Protein AF-A0A920JHX8-F1 (afdb_monomer_lite)

Foldseek 3Di:
DDDPPFDVPFDPSDDDQDLQDFVSLVVCVVVVPDDDHFWDAPDPPPPDDSNPGRNNDWGATPDPPDRGRPIPVVVVVVVQVVCVVVVNDHDDDTDPDDDDPPDDPDPDDPDDDD

Secondary structure (DSSP, 8-state):
---TT--TTSTTS-----TT-HHHHHHHHHTT------EEES-TT----TTTS---S-EEE--SSTTTT-BHHHHHHHHHHHHHHTTS----------------SS--------

Structure (mmCIF, N/CA/C/O backbone):
data_AF-A0A920JHX8-F1
#
_entry.id   AF-A0A920JHX8-F1
#
loop_
_atom_site.group_PDB
_atom_site.id
_atom_site.type_symbol
_atom_site.label_atom_id
_atom_site.label_alt_id
_atom_site.label_comp_id
_atom_site.label_asym_id
_atom_site.label_entity_id
_atom_site.label_seq_id
_atom_site.pdbx_PDB_ins_code
_atom_site.Cartn_x
_atom_site.Cartn_y
_atom_site.Cartn_z
_atom_site.occupancy
_atom_site.B_iso_or_equiv
_atom_site.auth_seq_id
_atom_site.auth_comp_id
_atom_site.auth_asym_id
_atom_site.auth_atom_id
_atom_site.pdbx_PDB_model_num
ATOM 1 N N . MET A 1 1 ? 12.103 1.808 19.757 1.00 50.44 1 MET A N 1
ATOM 2 C CA . MET A 1 1 ? 12.114 2.153 18.321 1.00 50.44 1 MET A CA 1
ATOM 3 C C . MET A 1 1 ? 10.932 3.081 18.107 1.00 50.44 1 MET A C 1
ATOM 5 O O . MET A 1 1 ? 9.806 2.612 18.022 1.00 50.44 1 MET A O 1
ATOM 9 N N . ASP A 1 2 ? 11.159 4.393 18.158 1.00 53.28 2 ASP A N 1
ATOM 10 C CA . ASP A 1 2 ? 10.071 5.378 18.169 1.00 53.28 2 ASP A CA 1
ATOM 11 C C . ASP A 1 2 ? 9.595 5.643 16.737 1.00 53.28 2 ASP A C 1
ATOM 13 O O . ASP A 1 2 ? 10.131 6.497 16.027 1.00 53.28 2 ASP A O 1
ATOM 17 N N . CYS A 1 3 ? 8.603 4.876 16.282 1.00 61.62 3 CYS A N 1
ATOM 18 C CA . CYS A 1 3 ? 8.016 5.045 14.957 1.00 61.62 3 CYS A CA 1
ATOM 19 C C . CYS A 1 3 ? 6.930 6.129 14.992 1.00 61.62 3 CYS A C 1
ATOM 21 O O . CYS A 1 3 ? 5.753 5.854 15.205 1.00 61.62 3 CYS A O 1
ATOM 23 N N . LYS A 1 4 ? 7.319 7.386 14.752 1.00 71.81 4 LYS A N 1
ATOM 24 C CA . LYS A 1 4 ? 6.386 8.529 14.665 1.00 71.81 4 LYS A CA 1
ATOM 25 C C . LYS A 1 4 ? 5.521 8.540 13.385 1.00 71.81 4 LYS A C 1
ATOM 27 O O . LYS A 1 4 ? 4.869 9.545 13.113 1.00 71.81 4 LYS A O 1
ATOM 32 N N . LEU A 1 5 ? 5.533 7.472 12.575 1.00 73.00 5 LEU A N 1
ATOM 33 C CA . LEU A 1 5 ? 4.710 7.368 11.359 1.00 73.00 5 LEU A CA 1
ATOM 34 C C . LEU A 1 5 ? 3.277 6.918 11.641 1.00 73.00 5 LEU A C 1
ATOM 36 O O . LEU A 1 5 ? 2.366 7.331 10.926 1.00 73.00 5 LEU A O 1
ATOM 40 N N . CYS A 1 6 ? 3.071 6.112 12.682 1.00 79.56 6 CYS A N 1
ATOM 41 C CA . CYS A 1 6 ? 1.745 5.651 13.066 1.00 79.56 6 CYS A CA 1
ATOM 42 C C . CYS A 1 6 ? 1.062 6.683 13.962 1.00 79.56 6 CYS A C 1
ATOM 44 O O . CYS A 1 6 ? 1.530 6.997 15.057 1.00 79.56 6 CYS A O 1
ATOM 46 N N . LEU A 1 7 ? -0.082 7.189 13.509 1.00 81.94 7 LEU A N 1
ATOM 47 C CA . LEU A 1 7 ? -0.995 7.945 14.355 1.00 81.94 7 LEU A CA 1
ATOM 48 C C . LEU A 1 7 ? -1.903 6.949 15.077 1.00 81.94 7 LEU A C 1
ATOM 50 O O . LEU A 1 7 ? -2.775 6.358 14.453 1.00 81.94 7 LEU A O 1
ATOM 54 N N . MET A 1 8 ? -1.736 6.796 16.390 1.00 86.06 8 MET A N 1
ATOM 55 C CA . MET A 1 8 ? -2.567 5.876 17.187 1.00 86.06 8 MET A CA 1
ATOM 56 C C . MET A 1 8 ? -4.068 6.192 17.111 1.00 86.06 8 MET A C 1
ATOM 58 O O . MET A 1 8 ? -4.893 5.314 17.320 1.00 86.06 8 MET A O 1
ATOM 62 N N . THR A 1 9 ? -4.421 7.439 16.799 1.00 84.19 9 THR A N 1
ATOM 63 C CA . THR A 1 9 ? -5.804 7.921 16.690 1.00 84.19 9 THR A CA 1
ATOM 64 C C . THR A 1 9 ? -6.365 7.882 15.266 1.00 84.19 9 THR A C 1
ATOM 66 O O . THR A 1 9 ? -7.478 8.354 15.048 1.00 84.19 9 THR A O 1
ATOM 69 N N . TYR A 1 10 ? -5.618 7.368 14.282 1.00 83.25 10 TYR A N 1
ATOM 70 C CA . TYR A 1 10 ? -6.049 7.313 12.884 1.00 83.25 10 TYR A CA 1
ATOM 71 C C . TYR A 1 10 ? -5.834 5.922 12.279 1.00 83.25 10 TYR A C 1
ATOM 73 O O . TYR A 1 10 ? -4.742 5.356 12.352 1.00 83.25 10 TYR A O 1
ATOM 81 N N . GLY A 1 11 ? -6.871 5.380 11.637 1.00 85.25 11 GLY A N 1
ATOM 82 C CA . GLY A 1 11 ? -6.859 4.004 11.141 1.00 85.25 11 GLY A CA 1
ATOM 83 C C . GLY A 1 11 ? -6.791 3.002 12.295 1.00 85.25 11 GLY A C 1
ATOM 84 O O . GLY A 1 11 ? -7.491 3.151 13.292 1.00 85.25 11 GLY A O 1
ATOM 85 N N . THR A 1 12 ? -5.942 1.982 12.173 1.00 84.06 12 THR A N 1
ATOM 86 C CA . THR A 1 12 ? -5.746 0.947 13.206 1.00 84.06 12 THR A CA 1
ATOM 87 C C . THR A 1 12 ? -4.586 1.251 14.160 1.00 84.06 12 THR A C 1
ATOM 89 O O . THR A 1 12 ? -4.260 0.426 15.009 1.00 84.06 12 THR A O 1
ATOM 92 N N . GLY A 1 13 ? -3.914 2.399 14.009 1.00 81.44 13 GLY A N 1
ATOM 93 C CA . GLY A 1 13 ? -2.674 2.698 14.735 1.00 81.44 13 GLY A CA 1
ATOM 94 C C . GLY A 1 13 ? -1.465 1.872 14.271 1.00 81.44 13 GLY A C 1
ATOM 95 O O . GLY A 1 13 ? -0.419 1.902 14.911 1.00 81.44 13 GLY A O 1
ATOM 96 N N . SER A 1 14 ? -1.588 1.142 13.159 1.00 82.44 14 SER A N 1
ATOM 97 C CA . SER A 1 14 ? -0.510 0.389 12.509 1.00 82.44 14 SER A CA 1
ATOM 98 C C . SER A 1 14 ? -0.545 0.625 11.001 1.00 82.44 14 SER A C 1
ATOM 100 O O . SER A 1 14 ? -1.618 0.798 10.424 1.00 82.44 14 SER A O 1
ATOM 102 N N . ILE A 1 15 ? 0.625 0.627 10.363 1.00 82.38 15 ILE A N 1
ATOM 103 C CA . ILE A 1 15 ? 0.771 0.771 8.910 1.00 82.38 15 ILE A CA 1
ATOM 104 C C . ILE A 1 15 ? 1.618 -0.376 8.366 1.00 82.38 15 ILE A C 1
ATOM 106 O O . ILE A 1 15 ? 2.524 -0.861 9.046 1.00 82.38 15 ILE A O 1
ATOM 110 N N . MET A 1 16 ? 1.306 -0.813 7.149 1.00 81.75 16 MET A N 1
ATOM 111 C CA . MET A 1 16 ? 2.132 -1.768 6.422 1.00 81.75 16 MET A CA 1
ATOM 112 C C . MET A 1 16 ? 3.235 -1.012 5.696 1.00 81.75 16 MET A C 1
ATOM 114 O O . MET A 1 16 ? 2.962 -0.092 4.934 1.00 81.75 16 MET A O 1
ATOM 118 N N . LEU A 1 17 ? 4.462 -1.458 5.909 1.00 72.31 17 LEU A N 1
ATOM 119 C CA . LEU A 1 17 ? 5.646 -0.884 5.306 1.00 72.31 17 LEU A CA 1
ATOM 120 C C . LEU A 1 17 ? 5.748 -1.260 3.818 1.00 72.31 17 LEU A C 1
ATOM 122 O O . LEU A 1 17 ? 5.788 -2.440 3.469 1.00 72.31 17 LEU A O 1
ATOM 126 N N . CYS A 1 18 ? 5.832 -0.258 2.954 1.00 68.62 18 CYS A N 1
ATOM 127 C CA . CYS A 1 18 ? 5.897 -0.363 1.510 1.00 68.62 18 CYS A CA 1
ATOM 128 C C . CYS A 1 18 ? 6.935 0.606 0.917 1.00 68.62 18 CYS A C 1
ATOM 130 O O . CYS A 1 18 ? 6.998 1.793 1.229 1.00 68.62 18 CYS A O 1
ATOM 132 N N . LEU A 1 19 ? 7.695 0.137 -0.069 1.00 68.31 19 LEU A N 1
ATOM 133 C CA . LEU A 1 19 ? 8.762 0.919 -0.711 1.00 68.31 19 LEU A CA 1
ATOM 134 C C . LEU A 1 19 ? 8.290 2.020 -1.672 1.00 68.31 19 LEU A C 1
ATOM 136 O O . LEU A 1 19 ? 9.107 2.646 -2.335 1.00 68.31 19 LEU A O 1
ATOM 140 N N . HIS A 1 20 ? 6.989 2.290 -1.746 1.00 70.94 20 HIS A N 1
ATOM 141 C CA . HIS A 1 20 ? 6.466 3.437 -2.492 1.00 70.94 20 HIS A CA 1
ATOM 142 C C . HIS A 1 20 ? 6.319 4.691 -1.613 1.00 70.94 20 HIS A C 1
ATOM 144 O O . HIS A 1 20 ? 5.917 5.747 -2.095 1.00 70.94 20 HIS A O 1
ATOM 150 N N . MET A 1 21 ? 6.625 4.605 -0.311 1.00 73.19 21 MET A N 1
ATOM 151 C CA . MET A 1 21 ? 6.491 5.725 0.620 1.00 73.19 21 MET A CA 1
ATOM 152 C C . MET A 1 21 ? 7.859 6.256 1.056 1.00 73.19 21 MET A C 1
ATOM 154 O O . MET A 1 21 ? 8.595 5.597 1.787 1.00 73.19 21 MET A O 1
ATOM 158 N N . ILE A 1 22 ? 8.162 7.510 0.693 1.00 79.81 22 ILE A N 1
ATOM 159 C CA . ILE A 1 22 ? 9.429 8.198 1.027 1.00 79.81 22 ILE A CA 1
ATOM 160 C C . ILE A 1 22 ? 9.785 8.047 2.513 1.00 79.81 22 ILE A C 1
ATOM 162 O O . ILE A 1 22 ? 10.906 7.694 2.871 1.00 79.81 22 ILE A O 1
ATOM 166 N N . LYS A 1 23 ? 8.814 8.302 3.398 1.00 81.38 23 LYS A N 1
ATOM 167 C CA . LYS A 1 23 ? 9.037 8.269 4.848 1.00 81.38 23 LYS A CA 1
ATOM 168 C C . LYS A 1 23 ? 9.388 6.874 5.368 1.00 81.38 23 LYS A C 1
ATOM 170 O O . LYS A 1 23 ? 10.093 6.767 6.365 1.00 81.38 23 LYS A O 1
ATOM 175 N N . GLU A 1 24 ? 8.892 5.829 4.719 1.00 81.56 24 GLU A N 1
ATOM 176 C CA . GLU A 1 24 ? 9.128 4.444 5.116 1.00 81.56 24 GLU A CA 1
ATOM 177 C C . GLU A 1 24 ? 10.519 3.981 4.685 1.00 81.56 24 GLU A C 1
ATOM 179 O O . GLU A 1 24 ? 11.246 3.427 5.508 1.00 81.56 24 GLU A O 1
ATOM 184 N N . ILE A 1 25 ? 10.955 4.334 3.469 1.00 80.25 25 ILE A N 1
ATOM 185 C CA . ILE A 1 25 ? 12.334 4.088 3.012 1.00 80.25 25 ILE A CA 1
ATOM 186 C C . ILE A 1 25 ? 13.354 4.737 3.946 1.00 80.25 25 ILE A C 1
ATOM 188 O O . ILE A 1 25 ? 14.318 4.087 4.346 1.00 80.25 25 ILE A O 1
ATOM 192 N N . MET A 1 26 ? 13.118 5.984 4.365 1.00 82.94 26 MET A N 1
ATOM 193 C CA . MET A 1 26 ? 14.009 6.672 5.306 1.00 82.94 26 MET A CA 1
ATOM 194 C C . MET A 1 26 ? 14.173 5.901 6.623 1.00 82.94 26 MET A C 1
ATOM 196 O O . MET A 1 26 ? 15.261 5.873 7.199 1.00 82.94 26 MET A O 1
ATOM 200 N N . ILE A 1 27 ? 13.108 5.257 7.111 1.00 82.31 27 ILE A N 1
ATOM 201 C CA . ILE A 1 27 ? 13.169 4.424 8.318 1.00 82.31 27 ILE A CA 1
ATOM 202 C C . ILE A 1 27 ? 13.927 3.124 8.054 1.00 82.31 27 ILE A C 1
ATOM 204 O O . ILE A 1 27 ? 14.703 2.702 8.913 1.00 82.31 27 ILE A O 1
ATOM 208 N N . LEU A 1 28 ? 13.745 2.501 6.890 1.00 83.62 28 LEU A N 1
ATOM 209 C CA . LEU A 1 28 ? 14.452 1.268 6.541 1.00 83.62 28 LEU A CA 1
ATOM 210 C C . LEU A 1 28 ? 15.949 1.488 6.388 1.00 83.62 28 LEU A C 1
ATOM 212 O O . LEU A 1 28 ? 16.729 0.752 6.989 1.00 83.62 28 LEU A O 1
ATOM 216 N N . GLN A 1 29 ? 16.338 2.544 5.674 1.00 82.81 29 GLN A N 1
ATOM 217 C CA . GLN A 1 29 ? 17.733 2.954 5.531 1.00 82.81 29 GLN A CA 1
ATOM 218 C C . GLN A 1 29 ? 18.351 3.282 6.894 1.00 82.81 29 GLN A C 1
ATOM 220 O O . GLN A 1 29 ? 19.418 2.770 7.223 1.00 82.81 29 GLN A O 1
ATOM 225 N N . LYS A 1 30 ? 17.660 4.071 7.732 1.00 85.94 30 LYS A N 1
ATOM 226 C CA . LYS A 1 30 ? 18.150 4.425 9.075 1.00 85.94 30 LYS A CA 1
ATOM 227 C C . LYS A 1 30 ? 18.377 3.201 9.965 1.00 85.94 30 LYS A C 1
ATOM 229 O O . LYS A 1 30 ? 19.296 3.205 10.779 1.00 85.94 30 LYS A O 1
ATOM 234 N N . ASN A 1 31 ? 17.530 2.185 9.836 1.00 84.19 31 ASN A N 1
ATOM 235 C CA . ASN A 1 31 ? 17.583 0.984 10.666 1.00 84.19 31 ASN A CA 1
ATOM 236 C C . ASN A 1 31 ? 18.309 -0.189 9.992 1.00 84.19 31 ASN A C 1
ATOM 238 O O . ASN A 1 31 ? 18.309 -1.281 10.555 1.00 84.19 31 ASN A O 1
ATOM 242 N N . MET A 1 32 ? 18.921 0.021 8.819 1.00 84.00 32 MET A N 1
ATOM 243 C CA . MET A 1 32 ? 19.657 -1.001 8.061 1.00 84.00 32 MET A CA 1
ATOM 244 C C . MET A 1 32 ? 18.833 -2.275 7.794 1.00 84.00 32 MET A C 1
ATOM 246 O O . MET A 1 32 ? 19.358 -3.388 7.808 1.00 84.00 32 MET A O 1
ATOM 250 N N . ILE A 1 33 ? 17.527 -2.122 7.570 1.00 82.94 33 ILE A N 1
ATOM 251 C CA . ILE A 1 33 ? 16.625 -3.235 7.256 1.00 82.94 33 ILE A CA 1
ATOM 252 C C . ILE A 1 33 ? 16.693 -3.490 5.750 1.00 82.94 33 ILE A C 1
ATOM 254 O O . ILE A 1 33 ? 16.588 -2.553 4.963 1.00 82.94 33 ILE A O 1
ATOM 258 N N . TYR A 1 34 ? 16.859 -4.752 5.350 1.00 79.19 34 TYR A N 1
ATOM 259 C CA . TYR A 1 34 ? 16.868 -5.141 3.940 1.00 79.19 34 TYR A CA 1
ATOM 260 C C . TYR A 1 34 ? 15.484 -4.974 3.307 1.00 79.19 34 TYR A C 1
ATOM 262 O O . TYR A 1 34 ? 14.468 -5.319 3.912 1.00 79.19 34 TYR A O 1
ATOM 270 N N . TYR A 1 35 ? 15.451 -4.482 2.073 1.00 76.75 35 TYR A N 1
ATOM 271 C CA . TYR A 1 35 ? 14.223 -4.293 1.317 1.00 76.75 35 TYR A CA 1
ATOM 272 C C . TYR A 1 35 ? 14.440 -4.551 -0.177 1.00 76.75 35 TYR A C 1
ATOM 274 O O . TYR A 1 35 ? 15.556 -4.436 -0.676 1.00 76.75 35 TYR A O 1
ATOM 282 N N . SER A 1 36 ? 13.368 -4.915 -0.886 1.00 76.69 36 SER A N 1
ATOM 283 C CA . SER A 1 36 ? 13.388 -5.232 -2.320 1.00 76.69 36 SER A CA 1
ATOM 284 C C . SER A 1 36 ? 12.255 -4.518 -3.044 1.00 76.69 36 SER A C 1
ATOM 286 O O . SER A 1 36 ? 11.107 -4.609 -2.610 1.00 76.69 36 SER A O 1
ATOM 288 N N . ALA A 1 37 ? 12.568 -3.819 -4.137 1.00 77.44 37 ALA A N 1
ATOM 289 C CA . ALA A 1 37 ? 11.584 -3.091 -4.931 1.00 77.44 37 ALA A CA 1
ATOM 290 C C . ALA A 1 37 ? 10.516 -4.035 -5.509 1.00 77.44 37 ALA A C 1
ATOM 292 O O . ALA A 1 37 ? 10.836 -5.070 -6.085 1.00 77.44 37 ALA A O 1
ATOM 293 N N . VAL A 1 38 ? 9.244 -3.649 -5.369 1.00 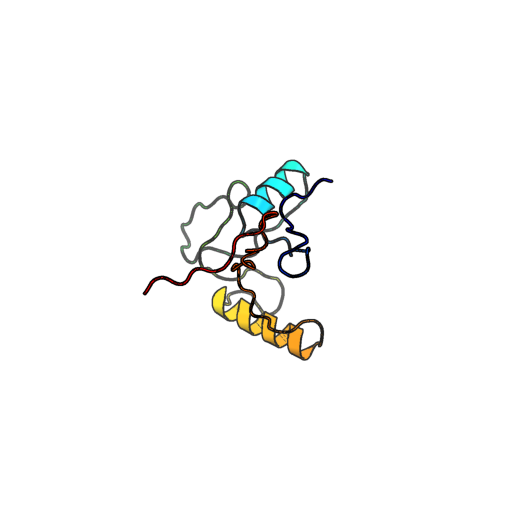78.56 38 VAL A N 1
ATOM 294 C CA . VAL A 1 38 ? 8.077 -4.445 -5.803 1.00 78.56 38 VAL A CA 1
ATOM 295 C C . VAL A 1 38 ? 7.309 -3.815 -6.966 1.00 78.56 38 VAL A C 1
ATOM 297 O O . VAL A 1 38 ? 6.356 -4.411 -7.458 1.00 78.56 38 VAL A O 1
ATOM 300 N N . ILE A 1 39 ? 7.693 -2.614 -7.405 1.00 81.25 39 ILE A N 1
ATOM 301 C CA . ILE A 1 39 ? 7.075 -1.898 -8.528 1.00 81.25 39 ILE A CA 1
ATOM 302 C C . ILE A 1 39 ? 8.185 -1.448 -9.475 1.00 81.25 39 ILE A C 1
ATOM 304 O O . ILE A 1 39 ? 9.187 -0.884 -9.035 1.00 81.25 39 ILE A O 1
ATOM 308 N N . ARG A 1 40 ? 7.987 -1.679 -10.771 1.00 79.56 40 ARG A N 1
ATOM 309 C CA . ARG A 1 40 ? 8.828 -1.178 -11.857 1.00 79.56 40 ARG A CA 1
ATOM 310 C C . ARG A 1 40 ? 8.129 -0.036 -12.576 1.00 79.56 40 ARG A C 1
ATOM 312 O O . ARG A 1 40 ? 6.931 -0.128 -12.838 1.00 79.56 40 ARG A O 1
ATOM 319 N N . SER A 1 41 ? 8.894 0.973 -12.981 1.00 78.50 41 SER A N 1
ATOM 320 C CA . SER A 1 41 ? 8.403 1.980 -13.921 1.00 78.50 41 SER A CA 1
ATOM 321 C C . SER A 1 41 ? 7.949 1.354 -15.242 1.00 78.50 41 SER A C 1
ATOM 323 O O . SER A 1 41 ? 8.513 0.357 -15.704 1.00 78.50 41 SER A O 1
ATOM 325 N N . ASN A 1 42 ? 6.932 1.957 -15.857 1.00 72.56 42 ASN A N 1
ATOM 326 C CA . ASN A 1 42 ? 6.493 1.624 -17.213 1.00 72.56 42 ASN A CA 1
ATOM 327 C C . ASN A 1 42 ? 7.583 1.946 -18.253 1.00 72.56 42 ASN A C 1
ATOM 329 O O . ASN A 1 42 ? 7.658 1.311 -19.305 1.00 72.56 42 ASN A O 1
ATOM 333 N N . ASP A 1 43 ? 8.455 2.907 -17.943 1.00 73.38 43 ASP A N 1
ATOM 334 C CA . ASP A 1 43 ? 9.517 3.325 -18.845 1.00 73.38 43 ASP A CA 1
ATOM 335 C C . ASP A 1 43 ? 10.754 2.427 -18.698 1.00 73.38 43 ASP A C 1
ATOM 337 O O . ASP A 1 43 ? 11.345 2.310 -17.620 1.00 73.38 43 ASP A O 1
ATOM 341 N N . LYS A 1 44 ? 11.148 1.753 -19.785 1.00 59.81 44 LYS A N 1
ATOM 342 C CA . LYS A 1 44 ? 12.268 0.794 -19.772 1.00 59.81 44 LYS A CA 1
ATOM 343 C C . LYS A 1 44 ? 13.620 1.472 -19.537 1.00 59.81 44 LYS A C 1
ATOM 345 O O . LYS A 1 44 ? 14.520 0.792 -19.049 1.00 59.81 44 LYS A O 1
ATOM 350 N N . ASP A 1 45 ? 13.716 2.771 -19.822 1.00 58.72 45 ASP A N 1
ATOM 351 C CA . ASP A 1 45 ? 14.902 3.614 -19.625 1.00 58.72 45 ASP A CA 1
ATOM 352 C C . ASP A 1 45 ? 14.859 4.435 -18.325 1.00 58.72 45 ASP A C 1
ATOM 3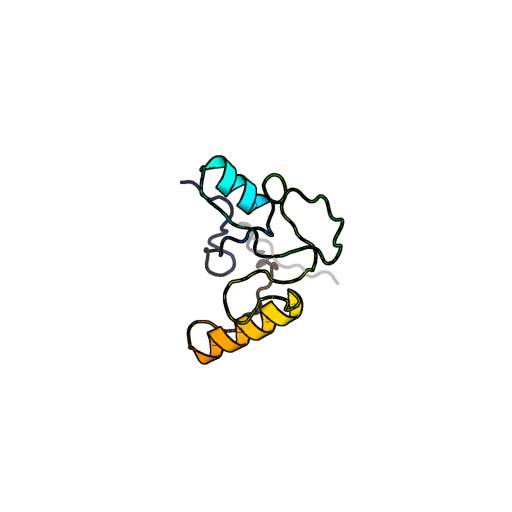54 O O . ASP A 1 45 ? 15.703 5.309 -18.106 1.00 58.72 45 ASP A O 1
ATOM 358 N N . SER A 1 46 ? 13.910 4.169 -17.417 1.00 65.38 46 SER A N 1
ATOM 359 C CA . SER A 1 46 ? 13.912 4.856 -16.126 1.00 65.38 46 SER A CA 1
ATOM 360 C C . SER A 1 46 ? 15.167 4.468 -15.335 1.00 65.38 46 SER A C 1
ATOM 362 O O . SER A 1 46 ? 15.254 3.3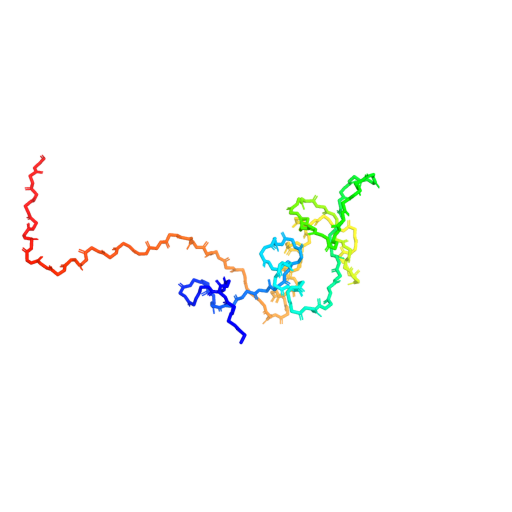67 -14.788 1.00 65.38 46 SER A O 1
ATOM 364 N N . ASN A 1 47 ? 16.130 5.381 -15.222 1.00 64.88 47 ASN A N 1
ATOM 365 C CA . ASN A 1 47 ? 17.326 5.214 -14.390 1.00 64.88 47 ASN A CA 1
ATOM 366 C C . ASN A 1 47 ? 17.017 5.456 -12.897 1.00 64.88 47 ASN A C 1
ATOM 368 O O . ASN A 1 47 ? 17.784 6.104 -12.184 1.00 64.88 47 ASN A O 1
ATOM 372 N N . HIS A 1 48 ? 15.837 5.028 -12.440 1.00 70.62 48 HIS A N 1
ATOM 373 C CA . HIS A 1 48 ? 15.394 5.286 -11.080 1.00 70.62 48 HIS A CA 1
ATOM 374 C C . HIS A 1 48 ? 16.107 4.346 -10.108 1.00 70.62 48 HIS A C 1
ATOM 376 O O . HIS A 1 48 ? 16.019 3.122 -10.211 1.00 70.62 48 HIS A O 1
ATOM 382 N N . ASP A 1 49 ? 16.828 4.938 -9.162 1.00 74.12 49 ASP A N 1
ATOM 383 C CA . ASP A 1 49 ? 17.580 4.210 -8.151 1.00 74.12 49 ASP A CA 1
ATOM 384 C C . ASP A 1 49 ? 16.686 3.919 -6.938 1.00 74.12 49 ASP A C 1
ATOM 386 O O . ASP A 1 49 ? 16.567 4.728 -6.013 1.00 74.12 49 ASP A O 1
ATOM 390 N N . PHE A 1 50 ? 16.083 2.729 -6.937 1.00 72.44 50 PHE A N 1
ATOM 391 C CA . PHE A 1 50 ? 15.204 2.241 -5.868 1.00 72.44 50 PHE A CA 1
ATOM 392 C C . PHE A 1 50 ? 15.889 2.120 -4.494 1.00 72.44 50 PHE A C 1
ATOM 394 O O . PHE A 1 50 ? 15.202 1.960 -3.486 1.00 72.44 50 PHE A O 1
ATOM 401 N N . ASN A 1 51 ? 17.226 2.189 -4.427 1.00 69.50 51 ASN A N 1
ATOM 402 C CA . ASN A 1 51 ? 17.955 2.198 -3.156 1.00 69.50 51 ASN A CA 1
ATOM 403 C C . ASN A 1 51 ? 18.089 3.603 -2.557 1.00 69.50 51 ASN A C 1
ATOM 405 O O . ASN A 1 51 ? 18.433 3.733 -1.378 1.00 69.50 51 ASN A O 1
ATOM 409 N N . LYS A 1 52 ? 17.861 4.657 -3.351 1.00 71.62 52 LYS A N 1
ATOM 410 C CA . LYS A 1 52 ? 17.984 6.054 -2.912 1.00 71.62 52 LYS A CA 1
ATOM 411 C C . LYS A 1 52 ? 16.635 6.713 -2.685 1.00 71.62 52 LYS A C 1
ATOM 413 O O . LYS A 1 52 ? 16.482 7.428 -1.696 1.00 71.62 52 LYS A O 1
ATOM 418 N N . GLU A 1 53 ? 15.679 6.476 -3.577 1.00 73.75 53 GLU A N 1
ATOM 419 C CA . GLU A 1 53 ? 14.403 7.188 -3.595 1.00 73.75 53 GLU A CA 1
ATOM 420 C C . GLU A 1 53 ? 13.209 6.235 -3.704 1.00 73.75 53 GLU A C 1
ATOM 422 O O . GLU A 1 53 ? 13.317 5.116 -4.201 1.00 73.75 53 GLU A O 1
ATOM 427 N N . ALA A 1 54 ? 12.058 6.686 -3.195 1.00 78.06 54 ALA A N 1
ATOM 428 C CA . ALA A 1 54 ? 10.813 5.936 -3.290 1.00 78.06 54 ALA A CA 1
ATOM 429 C C . ALA A 1 54 ? 10.167 6.155 -4.653 1.00 78.06 54 ALA A C 1
ATOM 431 O O . ALA A 1 54 ? 9.958 7.298 -5.061 1.00 78.06 54 ALA A O 1
ATOM 432 N N . TYR A 1 55 ? 9.758 5.063 -5.290 1.00 80.25 55 TYR A N 1
ATOM 433 C CA . TYR A 1 55 ? 8.970 5.120 -6.511 1.00 80.25 55 TYR A CA 1
ATOM 434 C C . TYR A 1 55 ? 7.481 5.247 -6.167 1.00 80.25 55 TYR A C 1
ATOM 436 O O . TYR A 1 55 ? 6.888 4.319 -5.618 1.00 80.25 55 TYR A O 1
ATOM 444 N N . ILE A 1 56 ? 6.886 6.410 -6.445 1.00 81.25 56 ILE A N 1
ATOM 445 C CA . ILE A 1 56 ? 5.505 6.759 -6.040 1.00 81.25 56 ILE A CA 1
ATOM 446 C C . ILE A 1 56 ? 4.518 6.625 -7.209 1.00 81.25 56 ILE A C 1
ATOM 448 O O . ILE A 1 56 ? 3.306 6.589 -7.004 1.00 81.25 56 ILE A O 1
ATOM 452 N N . GLU A 1 57 ? 5.027 6.567 -8.437 1.00 82.69 57 GLU A N 1
ATOM 453 C CA . GLU A 1 57 ? 4.199 6.524 -9.636 1.00 82.69 57 GLU A CA 1
ATOM 454 C C . GLU A 1 57 ? 3.565 5.147 -9.873 1.00 82.69 57 GLU A C 1
ATOM 456 O O . GLU A 1 57 ? 3.915 4.133 -9.259 1.00 82.69 57 GLU A O 1
ATOM 461 N N . GLU A 1 58 ? 2.583 5.123 -10.774 1.00 81.06 58 GLU A N 1
ATOM 462 C CA . GLU A 1 58 ? 1.998 3.875 -11.245 1.00 81.06 58 GLU A CA 1
ATOM 463 C C . GLU A 1 58 ? 2.980 3.121 -12.141 1.00 81.06 58 GLU A C 1
ATOM 465 O O . GLU A 1 58 ? 3.690 3.693 -12.964 1.00 81.06 58 GLU A O 1
ATOM 470 N N . GLY A 1 59 ? 3.003 1.804 -11.981 1.00 84.94 59 GLY A N 1
ATOM 471 C CA . GLY A 1 5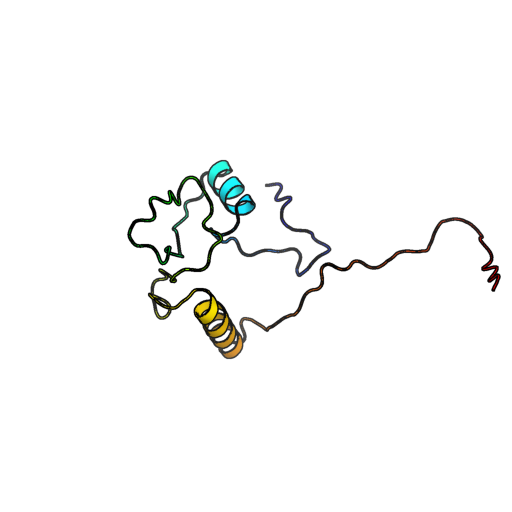9 ? 3.946 0.933 -12.659 1.00 84.94 59 GLY A CA 1
ATOM 472 C C . GLY A 1 59 ? 3.454 -0.504 -12.654 1.00 84.94 59 GLY A C 1
ATOM 473 O O . GLY A 1 59 ? 2.294 -0.768 -12.330 1.00 84.94 59 GLY A O 1
ATOM 474 N N . TYR A 1 60 ? 4.338 -1.436 -12.983 1.00 84.56 60 TYR A N 1
ATOM 475 C CA . TYR A 1 60 ? 4.028 -2.865 -12.964 1.00 84.56 60 TYR A CA 1
ATOM 476 C C . TYR A 1 60 ? 4.579 -3.525 -11.711 1.00 84.56 60 TYR A C 1
ATOM 478 O O . TYR A 1 60 ? 5.705 -3.245 -11.296 1.00 84.56 60 TYR A O 1
ATOM 486 N N . CYS A 1 61 ? 3.788 -4.405 -11.110 1.00 83.50 61 CYS A N 1
ATOM 487 C CA . CYS A 1 61 ? 4.212 -5.184 -9.960 1.00 83.50 61 CYS A CA 1
ATOM 488 C C . CYS A 1 61 ? 5.265 -6.225 -10.369 1.00 83.50 61 CYS A C 1
ATOM 490 O O . CYS A 1 61 ? 5.104 -6.930 -11.360 1.00 83.50 61 CYS A O 1
ATOM 492 N N . LEU A 1 62 ? 6.337 -6.303 -9.579 1.00 77.56 62 LEU A N 1
ATOM 493 C CA . LEU A 1 62 ? 7.413 -7.295 -9.654 1.00 77.56 62 LEU A CA 1
ATOM 494 C C . LEU A 1 62 ? 7.372 -8.163 -8.391 1.00 77.56 62 LEU A C 1
ATOM 496 O O . LEU A 1 62 ? 8.305 -8.177 -7.587 1.00 77.56 62 LEU A O 1
ATOM 500 N N . ILE A 1 63 ? 6.235 -8.804 -8.143 1.00 70.75 63 ILE A N 1
ATOM 501 C CA . ILE A 1 63 ? 6.030 -9.627 -6.950 1.00 70.75 63 ILE A CA 1
ATOM 502 C C . ILE A 1 63 ? 6.072 -11.082 -7.404 1.00 70.75 63 ILE A C 1
ATOM 504 O O . ILE A 1 63 ? 5.387 -11.444 -8.358 1.00 70.75 63 ILE A O 1
ATOM 508 N N . GLN A 1 64 ? 6.883 -11.909 -6.736 1.00 61.19 64 GLN A N 1
ATOM 509 C CA . GLN A 1 64 ? 6.869 -13.352 -6.983 1.00 61.19 64 GLN A CA 1
ATOM 510 C C . GLN A 1 64 ? 5.446 -13.885 -6.756 1.00 61.19 64 GLN A C 1
ATOM 512 O O . GLN A 1 64 ? 4.801 -13.458 -5.805 1.00 61.19 64 GLN A O 1
ATOM 517 N N . GLU A 1 65 ? 4.994 -14.803 -7.618 1.00 68.38 65 GLU A N 1
ATOM 518 C CA . GLU A 1 65 ? 3.625 -15.351 -7.741 1.00 68.38 65 GLU A CA 1
ATOM 519 C C . GLU A 1 65 ? 2.764 -14.688 -8.840 1.00 68.38 65 GLU A C 1
ATOM 521 O O . GLU A 1 65 ? 3.229 -14.478 -9.957 1.00 68.38 65 GLU A O 1
ATOM 526 N N . ASN A 1 66 ? 1.479 -14.444 -8.560 1.00 73.56 66 ASN A N 1
ATOM 527 C CA . ASN A 1 66 ? 0.424 -14.216 -9.553 1.00 73.56 66 ASN A CA 1
ATOM 528 C C . ASN A 1 66 ? 0.268 -12.749 -9.987 1.00 73.56 66 ASN A C 1
ATOM 530 O O . ASN A 1 66 ? -0.620 -12.443 -10.779 1.00 73.56 66 ASN A O 1
ATOM 534 N N . PHE A 1 67 ? 1.085 -11.845 -9.446 1.00 78.62 67 PHE A N 1
ATOM 535 C CA . PHE A 1 67 ? 0.959 -10.400 -9.665 1.00 78.62 67 PHE A CA 1
ATOM 536 C C . PHE A 1 67 ? 2.086 -9.823 -10.528 1.00 78.62 67 PHE A C 1
ATOM 538 O O . PHE A 1 67 ? 2.127 -8.611 -10.740 1.00 78.62 67 PHE A O 1
ATOM 545 N N . ASP A 1 68 ? 2.996 -10.667 -11.023 1.00 81.62 68 ASP A N 1
ATOM 546 C CA . ASP A 1 68 ? 4.084 -10.237 -11.899 1.00 81.62 68 ASP A CA 1
ATOM 547 C C . ASP A 1 68 ? 3.531 -9.684 -13.223 1.00 81.62 68 ASP A C 1
ATOM 549 O O . ASP A 1 68 ? 2.728 -10.324 -13.906 1.00 81.62 68 ASP A O 1
ATOM 553 N N . GLY A 1 69 ? 3.921 -8.457 -13.567 1.00 81.81 69 GLY A N 1
ATOM 554 C CA . GLY A 1 69 ? 3.478 -7.774 -14.786 1.00 81.81 69 GLY A CA 1
ATOM 555 C C . GLY A 1 69 ? 2.059 -7.192 -14.743 1.00 81.81 69 GLY A C 1
ATOM 556 O O . GLY A 1 69 ? 1.611 -6.623 -15.739 1.00 81.81 69 GLY A O 1
ATOM 557 N N . VAL A 1 70 ? 1.352 -7.273 -13.613 1.00 86.00 70 VAL A N 1
ATOM 558 C CA . VAL A 1 70 ? 0.054 -6.603 -13.427 1.00 86.00 70 VAL A CA 1
ATOM 559 C C . VAL A 1 70 ? 0.286 -5.126 -13.098 1.00 86.00 70 VAL A C 1
ATOM 561 O O . VAL A 1 70 ? 1.246 -4.777 -12.407 1.00 86.00 70 VAL A O 1
ATOM 564 N N . SER A 1 71 ? -0.576 -4.231 -13.591 1.00 87.88 71 SER A N 1
ATOM 565 C CA . SER A 1 71 ? -0.487 -2.809 -13.231 1.00 87.88 71 SER A CA 1
ATOM 566 C C . SER A 1 71 ? -0.749 -2.609 -11.735 1.00 87.88 71 SER A C 1
ATOM 568 O O . SER A 1 71 ? -1.587 -3.293 -11.146 1.00 87.88 71 SER A O 1
ATOM 570 N N . SER A 1 72 ? -0.070 -1.654 -11.102 1.00 85.62 72 SER A N 1
ATOM 571 C CA . SER A 1 72 ? -0.178 -1.427 -9.655 1.00 85.62 72 SER A CA 1
ATOM 572 C C . SER A 1 72 ? -1.607 -1.106 -9.199 1.00 85.62 72 SER A C 1
ATOM 574 O O . SER A 1 72 ? -1.986 -1.456 -8.082 1.00 85.62 72 SER A O 1
ATOM 576 N N . ALA A 1 73 ? -2.417 -0.479 -10.058 1.00 86.19 73 ALA A N 1
ATOM 577 C CA . ALA A 1 73 ? -3.837 -0.242 -9.814 1.00 86.19 73 ALA A CA 1
ATOM 578 C C . ALA A 1 73 ? -4.638 -1.555 -9.780 1.00 86.19 73 ALA A C 1
ATOM 580 O O . ALA A 1 73 ? -5.319 -1.831 -8.7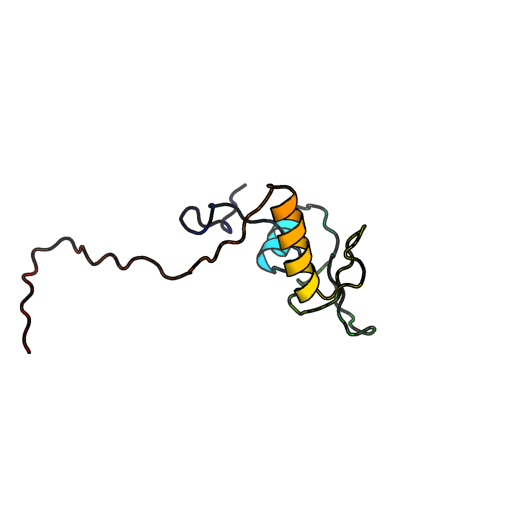96 1.00 86.19 73 ALA A O 1
ATOM 581 N N . GLN A 1 74 ? -4.490 -2.405 -10.800 1.00 87.44 74 GLN A N 1
ATOM 582 C CA . GLN A 1 74 ? -5.175 -3.702 -10.862 1.00 87.44 74 GLN A CA 1
ATOM 583 C C . GLN A 1 74 ? -4.704 -4.657 -9.762 1.00 87.44 74 GLN A C 1
ATOM 585 O O . GLN A 1 74 ? -5.515 -5.367 -9.171 1.00 87.44 74 GLN A O 1
ATOM 590 N N . ALA A 1 75 ? -3.410 -4.643 -9.436 1.00 87.50 75 ALA A N 1
ATOM 591 C CA . ALA A 1 75 ? -2.851 -5.465 -8.372 1.00 87.50 75 ALA A CA 1
ATOM 592 C C . ALA A 1 75 ? -3.464 -5.116 -7.007 1.00 87.50 75 ALA A C 1
ATOM 594 O O . ALA A 1 75 ? -3.747 -6.016 -6.222 1.00 87.50 75 ALA A O 1
ATOM 595 N N . LYS A 1 76 ? -3.732 -3.831 -6.723 1.00 86.12 76 LYS A N 1
ATOM 596 C CA . LYS A 1 76 ? -4.408 -3.419 -5.477 1.00 86.12 76 LYS A CA 1
ATOM 597 C C . LYS A 1 76 ? -5.794 -4.043 -5.347 1.00 86.12 76 LYS A C 1
ATOM 599 O O . LYS A 1 76 ? -6.133 -4.520 -4.265 1.00 86.12 76 LYS A O 1
ATOM 604 N N . ASP A 1 77 ? -6.567 -4.051 -6.428 1.00 88.44 77 ASP A N 1
ATOM 605 C CA . ASP A 1 77 ? -7.908 -4.631 -6.426 1.00 88.44 77 ASP A CA 1
ATOM 606 C C . ASP A 1 77 ? -7.849 -6.158 -6.282 1.00 88.44 77 ASP A C 1
ATOM 608 O O . ASP A 1 77 ? -8.478 -6.706 -5.378 1.00 88.44 77 ASP A O 1
ATOM 612 N N . GLN A 1 78 ? -7.008 -6.837 -7.069 1.00 89.38 78 GLN A N 1
ATOM 613 C CA . GLN A 1 78 ? -6.860 -8.296 -7.008 1.00 89.38 78 GLN A CA 1
ATOM 614 C C . GLN A 1 78 ? -6.328 -8.789 -5.651 1.00 89.38 78 GLN A C 1
ATOM 616 O O . GLN A 1 78 ? -6.802 -9.794 -5.123 1.00 89.38 78 GLN A O 1
ATOM 621 N N . ILE A 1 79 ? -5.356 -8.087 -5.054 1.00 88.62 79 ILE A N 1
ATOM 622 C CA . ILE A 1 79 ? -4.860 -8.400 -3.704 1.00 88.62 79 ILE A CA 1
ATOM 623 C C . ILE A 1 79 ? -5.972 -8.167 -2.673 1.00 88.62 79 ILE A C 1
ATOM 625 O O . ILE A 1 79 ? -6.126 -8.962 -1.745 1.00 88.62 79 ILE A O 1
ATOM 629 N N . GLY A 1 80 ? -6.759 -7.099 -2.833 1.00 88.00 80 GLY A N 1
ATOM 630 C CA . GLY A 1 80 ? -7.899 -6.808 -1.968 1.00 88.00 80 GLY A CA 1
ATOM 631 C C . GLY A 1 80 ? -8.949 -7.919 -1.993 1.00 88.00 80 GLY A C 1
ATOM 632 O O . GLY A 1 80 ? -9.402 -8.351 -0.931 1.00 88.00 80 GLY A O 1
ATOM 633 N N . GLU A 1 81 ? -9.293 -8.413 -3.181 1.00 90.00 81 GLU A N 1
ATOM 634 C CA . GLU A 1 81 ? -10.205 -9.546 -3.373 1.00 90.00 81 GLU A CA 1
ATOM 635 C C . GLU A 1 81 ? -9.634 -10.825 -2.757 1.00 90.00 81 GLU A C 1
ATOM 637 O O . GLU A 1 81 ? -10.266 -11.417 -1.885 1.00 90.00 81 GLU A O 1
ATOM 642 N N . LEU A 1 82 ? -8.386 -11.178 -3.081 1.00 90.31 82 LEU A N 1
ATOM 643 C CA . LEU A 1 82 ? -7.732 -12.384 -2.564 1.00 90.31 82 LEU A CA 1
ATOM 644 C C . LEU A 1 82 ? -7.665 -12.409 -1.030 1.00 90.31 82 LEU A C 1
ATOM 646 O O . LEU A 1 82 ? -7.880 -13.452 -0.408 1.00 90.31 82 LEU A O 1
ATOM 650 N N . LEU A 1 83 ? -7.352 -11.277 -0.393 1.00 89.50 83 LEU A N 1
ATOM 651 C CA . LEU A 1 83 ? -7.311 -11.191 1.069 1.00 89.50 83 LEU A CA 1
ATOM 652 C C . LEU A 1 83 ? -8.710 -11.229 1.696 1.00 89.50 83 LEU A C 1
ATOM 654 O O . LEU A 1 83 ? -8.854 -11.730 2.815 1.00 89.50 83 LEU A O 1
ATOM 658 N N . THR A 1 84 ? -9.722 -10.722 0.991 1.00 91.25 84 THR A N 1
ATOM 659 C CA . THR A 1 84 ? -11.122 -10.799 1.426 1.00 91.25 84 THR A CA 1
ATOM 660 C C . THR A 1 84 ? -11.626 -12.240 1.355 1.00 91.25 84 THR A C 1
ATOM 662 O O . THR A 1 84 ? -12.164 -12.737 2.343 1.00 91.25 84 THR A O 1
ATOM 665 N N . ASP A 1 85 ? -11.350 -12.950 0.260 1.00 92.19 85 ASP A N 1
ATOM 666 C CA . ASP A 1 85 ? -11.717 -14.361 0.075 1.00 92.19 85 ASP A CA 1
ATOM 667 C C . ASP A 1 85 ? -11.060 -15.273 1.120 1.00 92.19 85 ASP A C 1
ATOM 669 O O . ASP A 1 85 ? -11.664 -16.227 1.613 1.00 92.19 85 ASP A O 1
ATOM 673 N N . LYS A 1 86 ? -9.825 -14.950 1.523 1.00 93.25 86 LYS A N 1
ATOM 674 C CA . LYS A 1 86 ? -9.109 -15.645 2.606 1.00 93.25 86 LYS A CA 1
ATOM 675 C C . LYS A 1 86 ? -9.573 -15.249 4.015 1.00 93.25 86 LYS A C 1
ATOM 677 O O . LYS A 1 86 ? -8.989 -15.730 4.984 1.00 93.25 86 LYS A O 1
ATOM 682 N N . ASN A 1 87 ? -10.578 -14.379 4.158 1.00 91.62 87 ASN A N 1
ATOM 683 C CA . ASN A 1 87 ? -11.014 -13.792 5.434 1.00 91.62 87 ASN A CA 1
ATOM 684 C C . ASN A 1 87 ? -9.877 -13.115 6.232 1.00 91.62 87 ASN A C 1
ATOM 686 O O . ASN A 1 87 ? -9.935 -13.021 7.459 1.00 91.62 87 ASN A O 1
ATOM 690 N N . ALA A 1 88 ? -8.834 -12.640 5.546 1.00 89.25 88 ALA A N 1
ATOM 691 C CA . ALA A 1 88 ? -7.662 -12.005 6.150 1.00 89.25 88 ALA A CA 1
ATOM 692 C C . ALA A 1 88 ? -7.726 -10.468 6.102 1.00 89.25 88 ALA A C 1
ATOM 694 O O . ALA A 1 88 ? -7.018 -9.798 6.855 1.00 89.25 88 ALA A O 1
ATOM 695 N N . ALA A 1 89 ? -8.572 -9.894 5.240 1.00 88.94 89 ALA A N 1
ATOM 696 C CA . ALA A 1 89 ? -8.784 -8.454 5.149 1.00 88.94 89 ALA A CA 1
ATOM 697 C C . ALA A 1 89 ? -10.238 -8.099 4.816 1.00 88.94 89 ALA A C 1
ATOM 699 O O . ALA A 1 89 ? -11.045 -8.941 4.434 1.00 88.94 89 ALA A O 1
ATOM 700 N N . LYS A 1 90 ? -10.558 -6.812 4.959 1.00 89.06 90 LYS A N 1
ATOM 701 C CA . LYS A 1 90 ? -11.811 -6.210 4.495 1.00 89.06 90 LYS A CA 1
ATOM 702 C C . LYS A 1 90 ? -11.530 -4.831 3.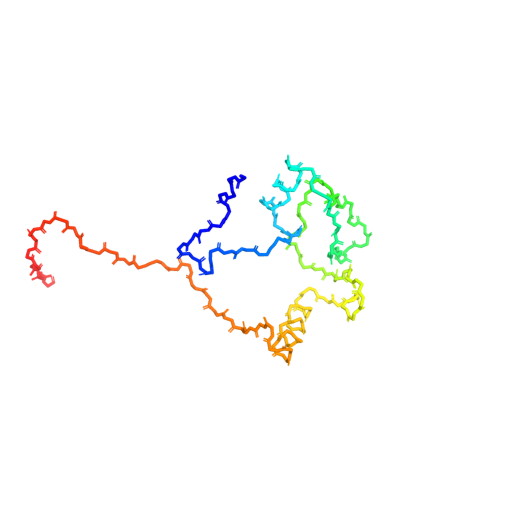910 1.00 89.06 90 LYS A C 1
ATOM 704 O O . LYS A 1 90 ? -10.646 -4.123 4.398 1.00 89.06 90 LYS A O 1
ATOM 709 N N . LYS A 1 91 ? -12.307 -4.418 2.908 1.00 86.81 91 LYS A N 1
ATOM 710 C CA . LYS A 1 91 ? -12.234 -3.059 2.357 1.00 86.81 91 LYS A CA 1
ATOM 711 C C . LYS A 1 91 ? -12.775 -2.058 3.382 1.00 86.81 91 LYS A C 1
ATOM 713 O O . LYS A 1 91 ? -13.866 -2.236 3.918 1.00 86.81 91 LYS A O 1
ATOM 718 N N . VAL A 1 92 ? -12.006 -1.009 3.661 1.00 88.62 92 VAL A N 1
ATOM 719 C CA . VAL A 1 92 ? -12.370 0.057 4.606 1.00 88.62 92 VAL A CA 1
ATOM 720 C C . VAL A 1 92 ? -12.113 1.406 3.948 1.00 88.62 92 VAL A C 1
ATOM 722 O O . VAL A 1 92 ? -11.074 1.603 3.322 1.00 88.62 92 VAL A O 1
ATOM 725 N N . ILE A 1 93 ? -13.050 2.339 4.107 1.00 88.75 93 ILE A N 1
ATOM 726 C CA . ILE A 1 93 ? -12.889 3.734 3.691 1.00 88.75 93 ILE A CA 1
ATOM 727 C C . ILE A 1 93 ? -12.548 4.545 4.943 1.00 88.75 93 ILE A C 1
ATOM 729 O O . ILE A 1 93 ? -13.333 4.577 5.887 1.00 88.75 93 ILE A O 1
ATOM 733 N N . ASN A 1 94 ? -11.375 5.181 4.957 1.00 87.94 94 ASN A N 1
ATOM 734 C CA . ASN A 1 94 ? -10.922 6.035 6.057 1.00 87.94 94 ASN A CA 1
ATOM 735 C C . ASN A 1 94 ? -10.937 7.505 5.628 1.00 87.94 94 ASN A C 1
ATOM 737 O O . ASN A 1 94 ? -10.476 7.840 4.537 1.00 87.94 94 ASN A O 1
ATOM 741 N N . TYR A 1 95 ? -11.406 8.387 6.511 1.00 87.75 95 TYR A N 1
ATOM 742 C CA . TYR A 1 95 ? -11.423 9.833 6.288 1.00 87.75 95 TYR A CA 1
ATOM 743 C C . TYR A 1 95 ? -10.410 10.523 7.185 1.00 87.75 95 TYR A C 1
ATOM 745 O O . TYR A 1 95 ? -10.397 10.302 8.390 1.00 87.75 95 TYR A O 1
ATOM 753 N N . ARG A 1 96 ? -9.611 11.430 6.616 1.00 85.44 96 ARG A N 1
ATOM 754 C CA . ARG A 1 96 ? -8.653 12.254 7.374 1.00 85.44 96 ARG A CA 1
ATOM 755 C C . ARG A 1 96 ? -9.306 13.434 8.110 1.00 85.44 96 ARG A C 1
ATOM 757 O O . ARG A 1 96 ? -8.611 14.189 8.789 1.00 85.44 96 ARG A O 1
ATOM 764 N N . LEU A 1 97 ? -10.619 13.608 7.969 1.00 90.31 97 LEU A N 1
ATOM 765 C CA . LEU A 1 97 ? -11.373 14.580 8.752 1.00 90.31 97 LEU A CA 1
ATOM 766 C C . LEU A 1 97 ? -11.284 14.190 10.232 1.00 90.31 97 LEU A C 1
ATOM 768 O O . LEU A 1 97 ? -11.419 13.018 10.574 1.00 90.31 97 LEU A O 1
ATOM 772 N N . ARG A 1 98 ? -11.026 15.168 11.096 1.00 84.62 98 ARG A N 1
ATOM 773 C CA . ARG A 1 98 ? -11.042 14.971 12.546 1.00 84.62 98 ARG A CA 1
ATOM 774 C C . ARG A 1 98 ? -12.261 15.645 13.137 1.00 84.62 98 ARG A C 1
ATOM 776 O O . ARG A 1 98 ? -12.707 16.663 12.610 1.00 84.62 98 ARG A O 1
ATOM 783 N N . ASP A 1 99 ? -12.743 15.085 14.239 1.00 85.31 99 ASP A N 1
ATOM 784 C CA . ASP A 1 99 ? -13.833 15.677 14.997 1.00 85.31 99 ASP A CA 1
ATOM 785 C C . ASP A 1 99 ? -13.471 17.101 15.407 1.00 85.31 99 ASP A C 1
ATOM 787 O O . ASP A 1 99 ? -12.368 17.387 15.889 1.00 85.31 99 ASP A O 1
ATOM 791 N N . TRP A 1 100 ? -14.418 18.007 15.206 1.00 87.06 100 TRP A N 1
ATOM 792 C CA . TRP A 1 100 ? -14.284 19.373 15.668 1.00 87.06 100 TRP A CA 1
ATOM 793 C C . TRP A 1 100 ? -14.752 19.444 17.121 1.00 87.06 100 TRP A C 1
ATOM 795 O O . TRP A 1 100 ? -15.944 19.494 17.408 1.00 87.06 100 TRP A O 1
ATOM 805 N N . LEU A 1 101 ? -13.802 19.450 18.056 1.00 78.00 101 LEU A N 1
ATOM 806 C CA . LEU A 1 101 ? -14.082 19.688 19.472 1.00 78.00 101 LEU A CA 1
ATOM 807 C C . LEU A 1 101 ? -14.363 21.183 19.694 1.00 78.00 101 LEU A C 1
ATOM 809 O O . LEU A 1 101 ? -13.440 21.993 19.718 1.00 78.00 101 LEU A O 1
ATOM 813 N N . PHE A 1 102 ? -15.635 21.549 19.859 1.00 72.12 102 PHE A N 1
ATOM 814 C CA . PHE A 1 102 ? -16.080 22.917 20.179 1.00 72.12 102 PHE A CA 1
ATOM 815 C C . PHE A 1 102 ? -16.281 23.165 21.686 1.00 72.12 102 PHE A C 1
ATOM 817 O O . PHE A 1 102 ? -16.760 24.224 22.084 1.00 72.12 102 PHE A O 1
ATOM 824 N N . LEU A 1 103 ? -15.897 22.222 22.549 1.00 61.88 103 LEU A N 1
ATOM 825 C CA . LEU A 1 103 ? -15.961 22.401 24.001 1.00 61.88 103 LEU A CA 1
ATOM 826 C C . LEU A 1 103 ? -14.742 23.190 24.490 1.00 61.88 103 LEU A C 1
ATOM 828 O O . LEU A 1 103 ? -13.751 22.635 24.960 1.00 61.88 103 LEU A O 1
ATOM 832 N N . GLY A 1 104 ? -14.826 24.511 24.347 1.00 54.41 104 GLY A N 1
ATOM 833 C CA . GLY A 1 104 ? -13.994 25.437 25.100 1.00 54.41 104 GLY A CA 1
ATOM 834 C C . GLY A 1 104 ? -14.412 25.428 26.569 1.00 54.41 104 GLY A C 1
ATOM 835 O O . GLY A 1 104 ? -15.595 25.502 26.894 1.00 54.41 104 GLY A O 1
ATOM 836 N N . ASN A 1 105 ? -13.436 25.358 27.472 1.00 51.97 105 ASN A N 1
ATOM 837 C CA . ASN A 1 105 ? -13.646 25.717 28.869 1.00 51.97 105 ASN A CA 1
ATOM 838 C C . ASN A 1 105 ? -14.061 27.194 28.930 1.00 51.97 105 ASN A C 1
ATOM 840 O O . ASN A 1 105 ? -13.214 28.079 28.837 1.00 51.97 105 ASN A O 1
ATOM 844 N N . GLY A 1 106 ? -15.358 27.461 29.052 1.00 46.22 106 GLY A N 1
ATOM 845 C CA . GLY A 1 106 ? -15.877 28.815 29.190 1.00 46.22 106 GLY A CA 1
ATOM 846 C C . GLY A 1 106 ? -17.357 28.880 28.857 1.00 46.22 106 GLY A C 1
ATOM 847 O O . GLY A 1 106 ? -17.762 28.624 27.731 1.00 46.22 106 GLY A O 1
ATOM 848 N N . ILE A 1 107 ? -18.156 29.233 29.860 1.00 49.25 107 ILE A N 1
ATOM 849 C CA . ILE A 1 107 ? -19.565 29.603 29.746 1.00 49.25 107 ILE A CA 1
ATOM 850 C C . ILE A 1 107 ? -19.692 30.664 28.642 1.00 49.25 107 ILE A C 1
ATOM 852 O O . ILE A 1 107 ? -19.327 31.819 28.836 1.00 49.25 107 ILE A O 1
ATOM 856 N N . GLY A 1 108 ? -20.179 30.255 27.476 1.00 43.53 108 GLY A N 1
ATOM 857 C CA . GLY A 1 108 ? -20.451 31.116 26.335 1.00 43.53 108 GLY A CA 1
ATOM 858 C C . GLY A 1 108 ? -21.826 30.761 25.809 1.00 43.53 108 GLY A C 1
ATOM 859 O O . GLY A 1 108 ? -21.979 29.831 25.025 1.00 43.53 108 GLY A O 1
ATOM 860 N N . VAL A 1 109 ? -22.833 31.462 26.325 1.00 42.72 109 VAL A N 1
ATOM 861 C CA . VAL A 1 109 ? -24.215 31.412 25.851 1.00 42.72 109 VAL A CA 1
ATOM 862 C C . VAL A 1 109 ? -24.213 31.574 24.331 1.00 42.72 109 VAL A C 1
ATOM 864 O O . VAL A 1 109 ? -23.664 32.543 23.812 1.00 42.72 109 VAL A O 1
ATOM 867 N N . LEU A 1 110 ? -24.840 30.628 23.631 1.00 41.88 110 LEU A N 1
ATOM 868 C CA . LEU A 1 110 ? -25.219 30.778 22.231 1.00 41.88 110 LEU A CA 1
ATOM 869 C C . LEU A 1 110 ? -26.166 31.981 22.121 1.00 41.88 110 LEU A C 1
ATOM 871 O O . LEU A 1 110 ? -27.374 31.842 22.303 1.00 41.88 110 LEU A O 1
ATOM 875 N N . GLN A 1 111 ? -25.634 33.168 21.836 1.00 37.44 111 GLN A N 1
ATOM 876 C CA . GLN A 1 111 ? -26.423 34.204 21.186 1.00 37.44 111 GLN A CA 1
ATOM 877 C C . GLN A 1 111 ? -26.299 33.996 19.683 1.00 37.44 111 GLN A C 1
ATOM 879 O O . GLN A 1 111 ? -25.330 34.402 19.050 1.00 37.44 111 GLN A O 1
ATOM 884 N N . TYR A 1 112 ? -27.309 33.333 19.128 1.00 37.38 112 TYR A N 1
ATOM 885 C CA . TYR A 1 112 ? -27.677 33.532 17.738 1.00 37.38 112 TYR A CA 1
ATOM 886 C C . TYR A 1 112 ? -28.096 34.999 17.582 1.00 37.38 112 TYR A C 1
ATOM 888 O O . TYR A 1 112 ? -29.101 35.420 18.154 1.00 37.38 112 TYR A O 1
ATOM 896 N N . GLN A 1 113 ? -27.324 35.777 16.829 1.00 36.12 113 GLN A N 1
ATOM 897 C CA . GLN A 1 113 ? -27.860 36.925 16.105 1.00 36.12 113 GLN A CA 1
ATOM 898 C C . GLN A 1 113 ? -27.969 36.520 14.635 1.00 36.12 113 GLN A C 1
ATOM 900 O O . GLN A 1 113 ? -27.080 35.842 14.121 1.00 36.12 113 GLN A O 1
ATOM 905 N N . CYS A 1 114 ? -29.121 36.860 14.054 1.00 39.50 114 CYS A N 1
ATOM 906 C CA . CYS A 1 114 ? -29.552 36.560 12.691 1.00 39.50 114 CYS A CA 1
ATOM 907 C C . CYS A 1 114 ? -28.516 36.892 11.615 1.00 39.50 114 CYS A C 1
ATOM 909 O O . CYS A 1 114 ? -27.811 37.914 11.773 1.00 39.50 114 CYS A O 1
#

pLDDT: mean 76.35, std 13.68, range [36.12, 93.25]

Radius of gyration: 20.85 Å; chains: 1; bounding box: 49×53×50 Å

Sequence (114 aa):
MDCKLCLMTYGTGSIMLCLHMIKEIMILQKNMIYYSAVIRSNDKDSNHDFNKEAYIEEGYCLIQENFDGVSSAQAKDQIGELLTDKNAAKKVINYRLRDWLFLGNGIGVLQYQC